Protein AF-A0A2V6P859-F1 (afdb_monomer)

Structure (mmCIF, N/CA/C/O backbone):
data_AF-A0A2V6P859-F1
#
_entry.id   AF-A0A2V6P859-F1
#
loop_
_atom_site.group_PDB
_atom_site.id
_atom_site.type_symbol
_atom_site.label_atom_id
_atom_site.label_alt_id
_atom_site.label_comp_id
_atom_site.label_asym_id
_atom_site.label_entity_id
_atom_site.label_seq_id
_atom_site.pdbx_PDB_ins_code
_atom_site.Cartn_x
_atom_site.Cartn_y
_atom_site.Cartn_z
_atom_site.occupancy
_atom_site.B_iso_or_equiv
_atom_site.auth_seq_id
_atom_site.auth_comp_id
_atom_site.auth_asym_id
_atom_site.auth_atom_id
_atom_site.pdbx_PDB_model_num
ATOM 1 N N . MET A 1 1 ? 65.627 8.904 -17.912 1.00 44.41 1 MET A N 1
ATOM 2 C CA . MET A 1 1 ? 64.715 9.989 -17.494 1.00 44.41 1 MET A CA 1
ATOM 3 C C . MET A 1 1 ? 63.383 9.772 -18.186 1.00 44.41 1 MET A C 1
ATOM 5 O O . MET A 1 1 ? 63.357 10.011 -19.381 1.00 44.41 1 MET A O 1
ATOM 9 N N . THR A 1 2 ? 62.370 9.268 -17.470 1.00 41.12 2 THR A N 1
ATOM 10 C CA . THR A 1 2 ? 60.972 9.769 -17.412 1.00 41.12 2 THR A CA 1
ATOM 11 C C . THR A 1 2 ? 60.103 8.776 -16.624 1.00 41.12 2 THR A C 1
ATOM 13 O O . THR A 1 2 ? 60.140 7.572 -16.858 1.00 41.12 2 THR A O 1
ATOM 16 N N . SER A 1 3 ? 59.410 9.305 -15.615 1.00 39.12 3 SER A N 1
ATOM 17 C CA . SER A 1 3 ? 58.606 8.622 -14.590 1.00 39.12 3 SER A CA 1
ATOM 18 C C . SER A 1 3 ? 57.316 7.981 -15.125 1.00 39.12 3 SER A C 1
ATOM 20 O O . SER A 1 3 ? 56.798 8.453 -16.137 1.00 39.12 3 SER A O 1
ATOM 22 N N . PRO A 1 4 ? 56.720 6.998 -14.420 1.00 46.09 4 PRO A N 1
ATOM 23 C CA . PRO A 1 4 ? 55.325 6.642 -14.633 1.00 46.09 4 PRO A CA 1
ATOM 24 C C . PRO A 1 4 ? 54.414 7.663 -13.933 1.00 46.09 4 PRO A C 1
ATOM 26 O O . PRO A 1 4 ? 54.614 8.017 -12.770 1.00 46.09 4 PRO A O 1
ATOM 29 N N . ASP A 1 5 ? 53.428 8.145 -14.679 1.00 47.97 5 ASP A N 1
ATOM 30 C CA . ASP A 1 5 ? 52.397 9.090 -14.260 1.00 47.97 5 ASP A CA 1
ATOM 31 C C . ASP A 1 5 ? 51.408 8.392 -13.305 1.00 47.97 5 ASP A C 1
ATOM 33 O O . ASP A 1 5 ? 50.639 7.511 -13.702 1.00 47.97 5 ASP A O 1
ATOM 37 N N . VAL A 1 6 ? 51.479 8.724 -12.013 1.00 47.16 6 VAL A N 1
ATOM 38 C CA . VAL A 1 6 ? 50.576 8.194 -10.984 1.00 47.16 6 VAL A CA 1
ATOM 39 C C . VAL A 1 6 ? 49.271 8.980 -11.059 1.00 47.16 6 VAL A C 1
ATOM 41 O O . VAL A 1 6 ? 49.195 10.122 -10.614 1.00 47.16 6 VAL A O 1
ATOM 44 N N . ARG A 1 7 ? 48.218 8.363 -11.603 1.00 51.09 7 ARG A N 1
ATOM 45 C CA . ARG A 1 7 ? 46.862 8.925 -11.555 1.00 51.09 7 ARG A CA 1
ATOM 46 C C . ARG A 1 7 ? 46.374 8.956 -10.106 1.00 51.09 7 ARG A C 1
ATOM 48 O O . ARG A 1 7 ? 45.980 7.931 -9.555 1.00 51.09 7 ARG A O 1
ATOM 55 N N . THR A 1 8 ? 46.390 10.136 -9.498 1.00 44.00 8 THR A N 1
ATOM 56 C CA . THR A 1 8 ? 45.749 10.407 -8.208 1.00 44.00 8 THR A CA 1
ATOM 57 C C . THR A 1 8 ? 44.245 10.161 -8.327 1.00 44.00 8 THR A C 1
ATOM 59 O O . THR A 1 8 ? 43.550 10.855 -9.068 1.00 44.00 8 THR A O 1
ATOM 62 N N . VAL A 1 9 ? 43.731 9.169 -7.600 1.00 49.50 9 VAL A N 1
ATOM 63 C CA . VAL A 1 9 ? 42.290 8.941 -7.452 1.00 49.50 9 VAL A CA 1
ATOM 64 C C . VAL A 1 9 ? 41.769 10.013 -6.495 1.00 49.50 9 VAL A C 1
ATOM 66 O O . VAL A 1 9 ? 42.146 10.025 -5.324 1.00 49.50 9 VAL A O 1
ATOM 69 N N . ALA A 1 10 ? 40.965 10.957 -6.987 1.00 51.12 10 ALA A N 1
ATOM 70 C CA . ALA A 1 10 ? 40.338 11.957 -6.129 1.00 51.12 10 ALA A CA 1
ATOM 71 C C . ALA A 1 10 ? 39.416 11.254 -5.120 1.00 51.12 10 ALA A C 1
ATOM 73 O O . ALA A 1 10 ? 38.583 10.430 -5.504 1.00 51.12 10 ALA A O 1
ATOM 74 N N . ALA A 1 11 ? 39.589 11.558 -3.833 1.00 50.59 11 ALA A N 1
ATOM 75 C CA . ALA A 1 11 ? 38.720 11.060 -2.777 1.00 50.59 11 ALA A CA 1
ATOM 76 C C . ALA A 1 11 ? 37.286 11.548 -3.037 1.00 50.59 11 ALA A C 1
ATOM 78 O O . ALA A 1 11 ? 37.050 12.751 -3.134 1.00 50.59 11 ALA A O 1
ATOM 79 N N . GLN A 1 12 ? 36.344 10.615 -3.183 1.00 58.66 12 GLN A N 1
ATOM 80 C CA . GLN A 1 12 ? 34.921 10.941 -3.232 1.00 58.66 12 GLN A CA 1
ATOM 81 C C . GLN A 1 12 ? 34.531 11.552 -1.884 1.00 58.66 12 GLN A C 1
ATOM 83 O O . GLN A 1 12 ? 34.793 10.956 -0.836 1.00 58.66 12 GLN A O 1
ATOM 88 N N . GLU A 1 13 ? 33.952 12.754 -1.904 1.00 60.09 13 GLU A N 1
ATOM 89 C CA . GLU A 1 13 ? 33.395 13.363 -0.698 1.00 60.09 13 GLU A CA 1
ATOM 90 C C . GLU A 1 13 ? 32.353 12.410 -0.090 1.00 60.09 13 GLU A C 1
ATOM 92 O O . GLU A 1 13 ? 31.560 11.822 -0.833 1.00 60.09 13 GLU A O 1
ATOM 97 N N . PRO A 1 14 ? 32.351 12.216 1.240 1.00 65.44 14 PRO A N 1
ATOM 98 C CA . PRO A 1 14 ? 31.401 11.323 1.883 1.00 65.44 14 PRO A CA 1
ATOM 99 C C . PRO A 1 14 ? 29.977 11.793 1.583 1.00 65.44 14 PRO A C 1
ATOM 101 O O . PRO A 1 14 ? 29.628 12.949 1.833 1.00 65.44 14 PRO A O 1
ATOM 104 N N . GLU A 1 15 ? 29.159 10.889 1.043 1.00 71.06 15 GLU A N 1
ATOM 105 C CA . GLU A 1 15 ? 27.759 11.151 0.728 1.00 71.06 15 GLU A CA 1
ATOM 106 C C . GLU A 1 15 ? 27.040 11.680 1.978 1.00 71.06 15 GLU A C 1
ATOM 108 O O . GLU A 1 15 ? 26.952 11.013 3.013 1.00 71.06 15 GLU A O 1
ATOM 113 N N . ARG A 1 16 ? 26.568 12.930 1.912 1.00 74.62 16 ARG A N 1
ATOM 114 C CA . ARG A 1 16 ? 25.894 13.577 3.038 1.00 74.62 16 ARG A CA 1
ATOM 115 C C . ARG A 1 16 ? 24.500 12.968 3.195 1.00 74.62 16 ARG A C 1
ATOM 117 O O . ARG A 1 16 ? 23.559 13.370 2.516 1.00 74.62 16 ARG A O 1
ATOM 124 N N . VAL A 1 17 ? 24.363 12.035 4.133 1.00 79.19 17 VAL A N 1
ATOM 125 C CA . VAL A 1 17 ? 23.074 11.441 4.507 1.00 79.19 17 VAL A CA 1
ATOM 126 C C . VAL A 1 17 ? 22.177 12.511 5.137 1.00 79.19 17 VAL A C 1
ATOM 128 O O . VAL A 1 17 ? 22.516 13.090 6.170 1.00 79.19 17 VAL A O 1
ATOM 131 N N . SER A 1 18 ? 21.021 12.768 4.523 1.00 83.62 18 SER A N 1
ATOM 132 C CA . SER A 1 18 ? 19.956 13.589 5.107 1.00 83.62 18 SER A CA 1
ATOM 133 C C . SER A 1 18 ? 18.845 12.700 5.647 1.00 83.62 18 SER A C 1
ATOM 135 O O . SER A 1 18 ? 18.468 11.711 5.020 1.00 83.62 18 SER A O 1
ATOM 137 N N . ALA A 1 19 ? 18.273 13.089 6.785 1.00 85.50 19 ALA A N 1
ATOM 138 C CA . ALA A 1 19 ? 17.048 12.475 7.272 1.00 85.50 19 ALA A CA 1
ATOM 139 C C . ALA A 1 19 ? 15.901 12.694 6.271 1.00 85.50 19 ALA A C 1
ATOM 141 O O . ALA A 1 19 ? 15.789 13.754 5.648 1.00 85.50 19 ALA A O 1
ATOM 142 N N . ILE A 1 20 ? 15.049 11.681 6.137 1.00 81.62 20 ILE A N 1
ATOM 143 C CA . ILE A 1 20 ? 13.815 11.748 5.352 1.00 81.62 20 ILE A CA 1
ATOM 144 C C . ILE A 1 20 ? 12.741 12.418 6.216 1.00 81.62 20 ILE A C 1
ATOM 146 O O . ILE A 1 20 ? 12.669 12.180 7.423 1.00 81.62 20 ILE A O 1
ATOM 150 N N . ALA A 1 21 ? 11.909 13.264 5.604 1.00 86.38 21 ALA A N 1
ATOM 151 C CA . ALA A 1 21 ? 10.791 13.897 6.294 1.00 86.38 21 ALA A CA 1
ATOM 152 C C . ALA A 1 21 ? 9.822 12.850 6.866 1.00 86.38 21 ALA A C 1
ATOM 154 O O . ALA A 1 21 ? 9.591 11.795 6.271 1.00 86.38 21 ALA A O 1
ATOM 155 N N . ALA A 1 22 ? 9.230 13.164 8.018 1.00 82.44 22 ALA A N 1
ATOM 156 C CA . ALA A 1 22 ? 8.209 12.312 8.606 1.00 82.44 22 ALA A CA 1
ATOM 157 C C . ALA A 1 22 ? 6.997 12.172 7.657 1.00 82.44 22 ALA A C 1
ATOM 159 O O . ALA A 1 22 ? 6.646 13.134 6.965 1.00 82.44 22 ALA A O 1
ATOM 160 N N . PRO A 1 23 ? 6.326 11.006 7.632 1.00 81.06 23 PRO A N 1
ATOM 161 C CA . PRO A 1 23 ? 5.106 10.827 6.858 1.00 81.06 23 PRO A CA 1
ATOM 162 C C . PRO A 1 23 ? 4.013 11.816 7.282 1.00 81.06 23 PRO A C 1
ATOM 164 O O . PRO A 1 23 ? 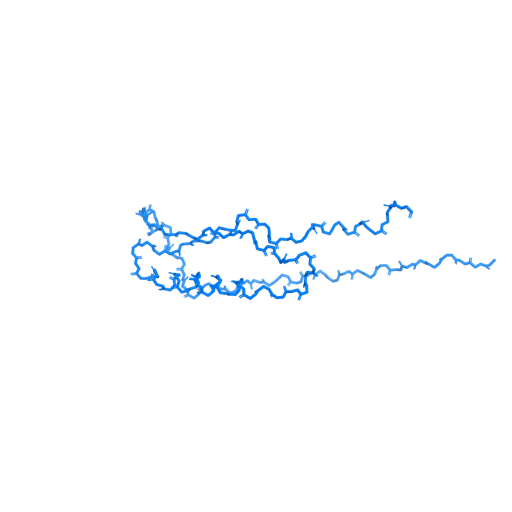3.799 12.036 8.472 1.00 81.06 23 PRO A O 1
ATOM 167 N N . ILE A 1 24 ? 3.272 12.352 6.305 1.00 84.88 24 ILE A N 1
ATOM 168 C CA . ILE A 1 24 ? 2.120 13.247 6.542 1.00 84.88 24 ILE A CA 1
ATOM 169 C C . ILE A 1 24 ? 1.034 12.528 7.360 1.00 84.88 24 ILE A C 1
ATOM 171 O O . ILE A 1 24 ? 0.362 13.135 8.190 1.00 84.88 24 ILE A O 1
ATOM 175 N N . THR A 1 25 ? 0.884 11.220 7.146 1.00 81.69 25 THR A N 1
ATOM 176 C CA . THR A 1 25 ? 0.030 10.354 7.959 1.00 81.69 25 THR A CA 1
ATOM 177 C C . THR A 1 25 ? 0.917 9.536 8.895 1.00 81.69 25 THR A C 1
ATOM 179 O O . THR A 1 25 ? 1.613 8.634 8.419 1.00 81.69 25 THR A O 1
ATOM 182 N N . PRO A 1 26 ? 0.930 9.831 10.205 1.00 82.56 26 PRO A N 1
ATOM 183 C CA . PRO A 1 26 ? 1.734 9.075 11.149 1.00 82.56 26 PRO A CA 1
ATOM 184 C C . PRO A 1 26 ? 1.223 7.638 11.261 1.00 82.56 26 PRO A C 1
ATOM 186 O O . PRO A 1 26 ? 0.035 7.354 11.092 1.00 82.56 26 PRO A O 1
ATOM 189 N N . TRP A 1 27 ? 2.131 6.722 11.581 1.00 78.19 27 TRP A N 1
ATOM 190 C CA . TRP A 1 27 ? 1.751 5.355 11.913 1.00 78.19 27 TRP A CA 1
ATOM 191 C C . TRP A 1 27 ? 0.914 5.335 13.196 1.00 78.19 27 TRP A C 1
ATOM 193 O O . TRP A 1 27 ? 1.184 6.120 14.110 1.00 78.19 27 TRP A O 1
ATOM 203 N N . PRO A 1 28 ? -0.084 4.440 13.299 1.00 82.31 28 PRO A N 1
ATOM 204 C CA . PRO A 1 28 ? -0.779 4.253 14.559 1.00 82.31 28 PRO A CA 1
ATOM 205 C C . PRO A 1 28 ? 0.223 3.797 15.634 1.00 82.31 28 PRO A C 1
ATOM 207 O O . PRO A 1 28 ? 1.102 2.983 15.333 1.00 82.31 28 PRO A O 1
ATOM 210 N N . PRO A 1 29 ? 0.092 4.281 16.881 1.00 87.38 29 PRO A N 1
ATOM 211 C CA . PRO A 1 29 ? 0.841 3.760 18.018 1.00 87.38 29 PRO A CA 1
ATOM 212 C C . PRO A 1 29 ? 0.731 2.237 18.119 1.00 87.38 29 PRO A C 1
ATOM 214 O O . PRO A 1 29 ? -0.306 1.664 17.786 1.00 87.38 29 PRO A O 1
ATOM 217 N N . GLU A 1 30 ? 1.762 1.584 18.652 1.00 85.00 30 GLU A N 1
ATOM 218 C CA . GLU A 1 30 ? 1.828 0.119 18.762 1.00 85.00 30 GLU A CA 1
ATOM 219 C C . GLU A 1 30 ? 0.597 -0.492 19.457 1.00 85.00 30 GLU A C 1
ATOM 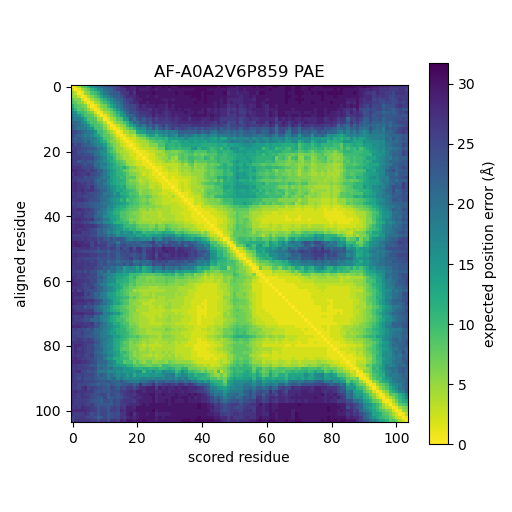221 O O . GLU A 1 30 ? 0.027 -1.481 18.997 1.00 85.00 30 GLU A O 1
ATOM 226 N N . ALA A 1 31 ? 0.102 0.153 20.518 1.00 88.94 31 ALA A N 1
ATOM 227 C CA . ALA A 1 31 ? -1.105 -0.284 21.220 1.00 88.94 31 ALA A CA 1
ATOM 228 C C . ALA A 1 31 ? -2.358 -0.303 20.321 1.00 88.94 31 ALA A C 1
ATOM 230 O O . ALA A 1 31 ? -3.235 -1.138 20.514 1.00 88.94 31 ALA A O 1
ATOM 231 N N . GLN A 1 32 ? -2.436 0.594 19.333 1.00 83.25 32 GLN A N 1
ATOM 232 C CA . GLN A 1 32 ? -3.554 0.685 18.389 1.00 83.25 32 GLN A CA 1
ATOM 233 C C . GLN A 1 32 ? -3.388 -0.256 17.186 1.00 83.25 32 GLN A C 1
ATOM 235 O O . GLN A 1 32 ? -4.374 -0.576 16.525 1.00 83.25 32 GLN A O 1
ATOM 240 N N . SER A 1 33 ? -2.167 -0.713 16.881 1.00 82.88 33 SER A N 1
ATOM 241 C CA . SER A 1 33 ? -1.916 -1.666 15.791 1.00 82.88 33 SER A CA 1
ATOM 242 C C . SER A 1 33 ? -2.008 -3.134 16.224 1.00 82.88 33 SER A C 1
ATOM 244 O O . SER A 1 33 ? -2.218 -3.995 15.370 1.00 82.88 33 SER A O 1
ATOM 246 N N . ARG A 1 34 ? -1.924 -3.425 17.531 1.00 85.94 34 ARG A N 1
ATOM 247 C CA . ARG A 1 34 ? -1.937 -4.785 18.111 1.00 85.94 34 ARG A CA 1
ATOM 248 C C . ARG A 1 34 ? -3.066 -5.688 17.594 1.00 85.94 34 ARG A C 1
ATOM 250 O O . ARG A 1 34 ? -2.844 -6.869 17.305 1.00 85.94 34 ARG A O 1
ATOM 257 N N . ASP A 1 35 ? -4.266 -5.132 17.461 1.00 86.25 35 ASP A N 1
ATOM 258 C CA . ASP A 1 35 ? -5.474 -5.885 17.107 1.00 86.25 35 ASP A CA 1
ATOM 259 C C . ASP A 1 35 ? -5.894 -5.717 15.640 1.00 86.25 35 ASP A C 1
ATOM 261 O O . ASP A 1 35 ? -6.934 -6.228 15.222 1.00 86.25 35 ASP A O 1
ATOM 265 N N . VAL A 1 36 ? -5.063 -5.076 14.810 1.00 84.88 36 VAL A N 1
ATOM 266 C CA . VAL A 1 36 ? -5.300 -4.993 13.364 1.00 84.88 36 VAL A CA 1
ATOM 267 C C . VAL A 1 36 ? -5.087 -6.375 12.745 1.00 84.88 36 VAL A C 1
ATOM 269 O O . VAL A 1 36 ? -3.964 -6.851 12.603 1.00 84.88 36 VAL A O 1
ATOM 272 N N . LYS A 1 37 ? -6.185 -7.042 12.374 1.00 87.62 37 LYS A N 1
ATOM 273 C CA . LYS A 1 37 ? -6.164 -8.372 11.728 1.00 87.62 37 LYS A CA 1
ATOM 274 C C . LYS A 1 37 ? -6.418 -8.337 10.223 1.00 87.62 37 LYS A C 1
ATOM 276 O O . LYS A 1 37 ? -6.326 -9.368 9.566 1.00 87.62 37 LYS A O 1
ATOM 281 N N . LYS A 1 38 ? -6.764 -7.172 9.679 1.00 89.75 38 LYS A N 1
ATOM 282 C CA . LYS A 1 38 ? -7.064 -6.979 8.260 1.00 89.75 38 LYS A CA 1
ATOM 283 C C . LYS A 1 38 ? -6.191 -5.855 7.729 1.00 89.75 38 LYS A C 1
ATOM 285 O O . LYS A 1 38 ? -6.178 -4.760 8.278 1.00 89.75 38 LYS A O 1
ATOM 290 N N . PHE A 1 39 ? -5.441 -6.142 6.678 1.00 90.94 39 PHE A N 1
ATOM 291 C CA . PHE A 1 39 ? -4.658 -5.152 5.957 1.00 90.94 39 PHE A CA 1
ATOM 292 C C . PHE A 1 39 ? -4.479 -5.609 4.516 1.00 90.94 39 PHE A C 1
ATOM 294 O O . PHE A 1 39 ? -4.565 -6.799 4.215 1.00 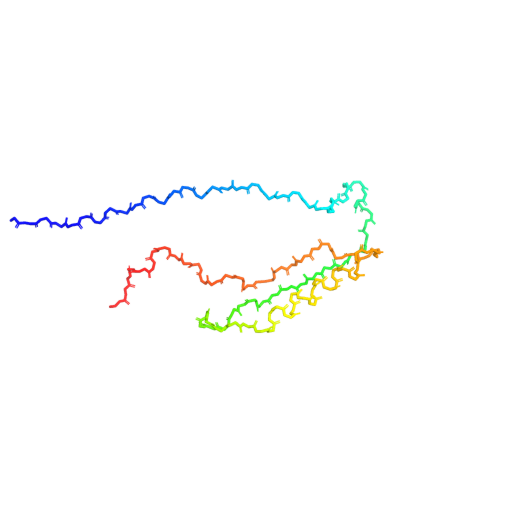90.94 39 PHE A O 1
ATOM 301 N N . SER A 1 40 ? -4.207 -4.650 3.643 1.00 94.81 40 SER A N 1
ATOM 302 C CA . SER A 1 40 ? -3.752 -4.931 2.288 1.00 94.81 40 SER A CA 1
ATOM 303 C C . SER A 1 40 ? -2.255 -4.671 2.182 1.00 94.81 40 SER A C 1
ATOM 305 O O . SER A 1 40 ? -1.684 -3.865 2.922 1.00 94.81 40 SER A O 1
ATOM 307 N N . PHE A 1 41 ? -1.616 -5.317 1.221 1.00 94.62 41 PHE A N 1
ATOM 308 C CA . PHE A 1 41 ? -0.259 -5.003 0.798 1.00 94.62 41 PHE A CA 1
ATOM 309 C C . PHE A 1 41 ? -0.184 -5.114 -0.721 1.00 94.62 41 PHE A C 1
ATOM 311 O O . PHE A 1 41 ? -1.024 -5.766 -1.343 1.00 94.62 41 PHE A O 1
ATOM 318 N N . ILE A 1 42 ? 0.806 -4.460 -1.319 1.00 95.12 42 ILE A N 1
ATOM 319 C CA . ILE A 1 42 ? 1.083 -4.594 -2.749 1.00 95.12 42 ILE A CA 1
ATOM 320 C C . ILE A 1 42 ? 2.401 -5.340 -2.893 1.00 95.12 42 ILE A C 1
ATOM 322 O O . ILE A 1 42 ? 3.418 -4.888 -2.377 1.00 95.12 42 ILE A O 1
ATOM 326 N N . ALA A 1 43 ? 2.387 -6.475 -3.583 1.00 92.69 43 ALA A N 1
ATOM 327 C CA . ALA A 1 43 ? 3.605 -7.116 -4.053 1.00 92.69 43 ALA A CA 1
ATOM 328 C C . ALA A 1 43 ? 3.953 -6.543 -5.429 1.00 92.69 43 ALA A C 1
ATOM 330 O O . ALA A 1 43 ? 3.118 -6.533 -6.331 1.00 92.69 43 ALA A O 1
ATOM 331 N N . TYR A 1 44 ? 5.171 -6.040 -5.566 1.00 88.25 44 TYR A N 1
ATOM 332 C CA . TYR A 1 44 ? 5.679 -5.383 -6.760 1.00 88.25 44 TYR A CA 1
ATOM 333 C C . TYR A 1 44 ? 7.042 -5.985 -7.100 1.00 88.25 44 TYR A C 1
ATOM 335 O O . TYR A 1 44 ? 7.793 -6.311 -6.190 1.00 88.25 44 TYR A O 1
ATOM 343 N N . GLY A 1 45 ? 7.357 -6.201 -8.372 1.00 83.75 45 GLY A N 1
ATOM 344 C CA . GLY A 1 45 ? 8.563 -6.924 -8.779 1.00 83.75 45 GLY A CA 1
ATOM 345 C C . GLY A 1 45 ? 8.827 -6.800 -10.269 1.00 83.75 45 GLY A C 1
ATOM 346 O O . GLY A 1 45 ? 8.027 -6.192 -10.976 1.00 83.75 45 GLY A O 1
ATOM 347 N N . ASP A 1 46 ? 9.949 -7.366 -10.720 1.00 75.12 46 ASP A N 1
ATOM 348 C CA . ASP A 1 46 ? 10.380 -7.342 -12.128 1.00 75.12 46 ASP A CA 1
ATOM 349 C C . ASP A 1 46 ? 10.446 -5.913 -12.696 1.00 75.12 46 ASP A C 1
ATOM 351 O O . ASP A 1 46 ? 9.945 -5.583 -13.767 1.00 75.12 46 ASP A O 1
ATOM 355 N N . THR A 1 47 ? 11.052 -5.011 -11.923 1.00 70.62 47 THR A N 1
ATOM 356 C CA . THR A 1 47 ? 11.144 -3.584 -12.264 1.00 70.62 47 THR A CA 1
ATOM 357 C C . THR A 1 47 ? 12.297 -3.257 -13.212 1.00 70.62 47 THR A C 1
ATOM 359 O O . THR A 1 47 ? 12.622 -2.081 -13.399 1.00 70.62 47 THR A O 1
ATOM 362 N N . ARG A 1 48 ? 12.952 -4.273 -13.792 1.00 64.69 48 ARG A N 1
ATOM 363 C CA . ARG A 1 48 ? 14.051 -4.071 -14.737 1.00 64.69 48 ARG A CA 1
ATOM 364 C C . ARG A 1 48 ? 13.541 -3.312 -15.957 1.00 64.69 48 ARG A C 1
ATOM 366 O O . ARG A 1 48 ? 12.572 -3.706 -16.607 1.00 64.69 48 ARG A O 1
ATOM 373 N N . ARG A 1 49 ? 14.269 -2.257 -16.331 1.00 58.69 49 ARG A N 1
ATOM 374 C CA . ARG A 1 49 ? 14.167 -1.675 -17.676 1.00 58.69 49 ARG A CA 1
ATOM 375 C C . ARG A 1 49 ? 14.541 -2.738 -18.715 1.00 58.69 49 ARG A C 1
ATOM 377 O O . ARG A 1 49 ? 15.273 -3.684 -18.413 1.00 58.69 49 ARG A O 1
ATOM 384 N N . ARG A 1 50 ? 14.103 -2.567 -19.968 1.00 55.97 50 ARG A N 1
ATOM 385 C CA . ARG A 1 50 ? 14.695 -3.327 -21.082 1.00 55.97 50 ARG A CA 1
ATOM 386 C C . ARG A 1 50 ? 16.220 -3.120 -21.067 1.00 55.97 50 ARG A C 1
ATOM 388 O O . ARG A 1 50 ? 16.705 -2.084 -20.618 1.00 55.97 50 ARG A O 1
ATOM 395 N N . ARG A 1 51 ? 16.956 -4.144 -21.514 1.00 52.09 51 ARG A N 1
ATOM 396 C CA . ARG A 1 51 ? 18.421 -4.345 -21.403 1.00 52.09 51 ARG A CA 1
ATOM 397 C C . ARG A 1 51 ? 19.319 -3.153 -21.776 1.00 52.09 51 ARG A C 1
ATOM 399 O O . ARG A 1 51 ? 20.511 -3.212 -21.506 1.00 52.09 51 ARG A O 1
ATOM 406 N N . ASP A 1 52 ? 18.782 -2.129 -22.424 1.00 56.75 52 ASP A N 1
ATOM 407 C CA . ASP A 1 52 ? 19.511 -0.988 -22.965 1.00 56.75 52 ASP A CA 1
ATOM 408 C C . ASP A 1 52 ? 19.566 0.220 -22.018 1.00 56.75 52 ASP A C 1
ATOM 410 O O . ASP A 1 52 ? 20.406 1.088 -22.216 1.00 56.75 52 ASP A O 1
ATOM 414 N N . GLY A 1 53 ? 18.701 0.316 -20.998 1.00 53.81 53 GLY A N 1
ATOM 415 C CA . GLY A 1 53 ? 18.640 1.486 -20.107 1.00 53.81 53 GLY A CA 1
ATOM 416 C C . GLY A 1 53 ? 18.177 2.787 -20.790 1.00 53.81 53 GLY A C 1
ATOM 417 O O . GLY A 1 53 ? 18.022 3.803 -20.108 1.00 53.81 53 GLY A O 1
ATOM 418 N N . VAL A 1 54 ? 17.908 2.732 -22.100 1.00 55.06 54 VAL A N 1
ATOM 419 C CA . VAL A 1 54 ? 17.541 3.852 -22.981 1.00 55.06 54 VAL A CA 1
ATOM 420 C C . VAL A 1 54 ? 16.030 3.893 -23.217 1.00 55.06 54 VAL A C 1
ATOM 422 O O . VAL A 1 54 ? 15.458 4.977 -23.322 1.00 55.06 54 VAL A O 1
ATOM 425 N N . ALA A 1 55 ? 15.352 2.742 -23.253 1.00 55.00 55 ALA A N 1
ATOM 426 C CA . ALA A 1 55 ? 13.908 2.711 -23.446 1.00 55.00 55 ALA A CA 1
ATOM 427 C C . ALA A 1 55 ? 13.161 3.038 -22.140 1.00 55.00 55 ALA A C 1
ATOM 429 O O . ALA A 1 55 ? 13.199 2.277 -21.167 1.00 55.00 55 ALA A O 1
ATOM 430 N N . ILE A 1 56 ? 12.439 4.163 -22.130 1.00 56.50 56 ILE A N 1
ATOM 431 C CA . ILE A 1 56 ? 11.414 4.448 -21.120 1.00 56.50 56 ILE A CA 1
ATOM 432 C C . ILE A 1 56 ? 10.326 3.378 -21.270 1.00 56.50 56 ILE A C 1
ATOM 434 O O . ILE A 1 56 ? 9.686 3.285 -22.315 1.00 56.50 56 ILE A O 1
ATOM 438 N N . GLN A 1 57 ? 10.122 2.561 -20.238 1.00 63.25 57 GLN A N 1
ATOM 439 C CA . GLN A 1 57 ? 8.963 1.672 -20.170 1.00 63.25 57 GLN A CA 1
ATOM 440 C C . GLN A 1 57 ? 7.737 2.526 -19.870 1.00 63.25 57 GLN A C 1
ATOM 442 O O . GLN A 1 57 ? 7.607 3.038 -18.761 1.00 63.25 57 GLN A O 1
ATOM 447 N N . TYR A 1 58 ? 6.860 2.699 -20.854 1.00 69.25 58 TYR A N 1
ATOM 448 C CA . TYR A 1 58 ? 5.617 3.455 -20.699 1.00 69.25 58 TYR A CA 1
ATOM 449 C C . TYR A 1 58 ? 4.671 2.798 -19.682 1.00 69.25 58 TYR A C 1
ATOM 451 O O . TYR A 1 58 ? 3.946 3.469 -18.955 1.00 69.25 58 TYR A O 1
ATOM 459 N N . GLU A 1 59 ? 4.726 1.475 -19.585 1.00 75.12 59 GLU A N 1
ATOM 460 C CA . GLU A 1 59 ? 3.870 0.662 -18.733 1.00 75.12 59 GLU A CA 1
ATOM 461 C C . GLU A 1 59 ? 4.238 0.782 -17.250 1.00 75.12 59 GLU A C 1
ATOM 463 O O . GLU A 1 59 ? 3.373 0.657 -16.387 1.00 75.12 59 GLU A O 1
ATOM 468 N N . HIS A 1 60 ? 5.504 1.060 -16.934 1.00 79.19 60 HIS A N 1
ATOM 469 C CA . HIS A 1 60 ? 5.967 1.138 -15.549 1.00 79.19 60 HIS A CA 1
ATOM 470 C C . HIS A 1 60 ? 5.325 2.310 -14.776 1.00 79.19 60 HIS A C 1
ATOM 472 O O . HIS A 1 60 ? 4.777 2.068 -13.699 1.00 79.19 60 HIS A O 1
ATOM 478 N N . PRO A 1 61 ? 5.278 3.549 -15.311 1.00 82.06 61 PRO A N 1
ATOM 479 C CA . PRO A 1 61 ? 4.462 4.624 -14.752 1.00 82.06 61 PRO A CA 1
ATOM 480 C C . PRO A 1 61 ? 2.985 4.254 -14.583 1.00 82.06 61 PRO A C 1
ATOM 482 O O . PRO A 1 61 ? 2.418 4.549 -13.539 1.00 82.06 61 PRO A O 1
ATOM 485 N N . LEU A 1 62 ? 2.376 3.549 -15.545 1.00 87.19 62 LEU A N 1
ATOM 486 C CA . LEU A 1 62 ? 0.966 3.144 -15.442 1.00 87.19 62 LEU A CA 1
ATOM 487 C C . LEU A 1 62 ? 0.722 2.176 -14.277 1.00 87.19 62 LEU A C 1
ATOM 489 O O . LEU A 1 62 ? -0.297 2.272 -13.590 1.00 87.19 62 LEU A O 1
ATOM 493 N N . ILE A 1 63 ? 1.658 1.256 -14.029 1.00 87.94 63 ILE A N 1
ATOM 494 C CA . ILE A 1 63 ? 1.588 0.364 -12.868 1.00 87.94 63 ILE A CA 1
ATOM 495 C C . ILE A 1 63 ? 1.698 1.175 -11.574 1.00 87.94 63 ILE A C 1
ATOM 497 O O . ILE A 1 63 ? 0.890 0.972 -10.666 1.00 87.94 63 ILE A O 1
ATOM 501 N N . LEU A 1 64 ? 2.633 2.127 -11.496 1.00 89.44 64 LEU A N 1
ATOM 502 C CA . LEU A 1 64 ? 2.771 3.002 -10.327 1.00 89.44 64 LEU A CA 1
ATOM 503 C C . LEU A 1 64 ? 1.511 3.842 -10.087 1.00 89.44 64 LEU A C 1
ATOM 505 O O . LEU A 1 64 ? 1.032 3.912 -8.955 1.00 89.44 64 LEU A O 1
ATOM 509 N N . ASP A 1 65 ? 0.928 4.414 -11.138 1.00 93.38 65 ASP A N 1
ATOM 510 C CA . ASP A 1 65 ? -0.313 5.184 -11.052 1.00 93.38 65 ASP A CA 1
ATOM 511 C C . ASP A 1 65 ? -1.471 4.317 -10.547 1.00 93.38 65 ASP A C 1
ATOM 513 O O . ASP A 1 65 ? -2.216 4.723 -9.650 1.00 93.38 65 ASP A O 1
ATOM 517 N N . SER A 1 66 ? -1.584 3.083 -11.046 1.00 93.50 66 SER A N 1
ATOM 518 C CA . SER A 1 66 ? -2.571 2.111 -10.569 1.00 93.50 66 SER A CA 1
ATOM 519 C C . SER A 1 66 ? -2.349 1.741 -9.097 1.00 93.50 66 SER A C 1
ATOM 521 O O . SER A 1 66 ? -3.308 1.662 -8.325 1.00 93.50 66 SER A O 1
ATOM 523 N N . MET A 1 67 ? -1.098 1.546 -8.668 1.00 94.56 67 MET A N 1
ATOM 524 C CA . MET A 1 67 ? -0.761 1.281 -7.264 1.00 94.56 67 MET A CA 1
ATOM 525 C C . MET A 1 67 ? -1.159 2.458 -6.367 1.00 94.56 67 MET A C 1
ATOM 527 O O . MET A 1 67 ? -1.803 2.258 -5.337 1.00 94.56 67 MET A O 1
ATOM 531 N N . LEU A 1 68 ? -0.838 3.689 -6.771 1.00 95.19 68 LEU A N 1
ATOM 532 C CA . LEU A 1 68 ? -1.198 4.902 -6.035 1.00 95.19 68 LEU A CA 1
ATOM 533 C C . LEU A 1 68 ? -2.716 5.101 -5.964 1.00 95.19 68 LEU A C 1
ATOM 535 O O . LEU A 1 68 ? -3.242 5.445 -4.902 1.00 95.19 68 LEU A O 1
ATOM 539 N N . ALA A 1 69 ? -3.433 4.852 -7.060 1.00 96.50 69 ALA A N 1
ATOM 540 C CA . ALA A 1 69 ? -4.892 4.888 -7.083 1.00 96.50 69 ALA A CA 1
ATOM 541 C C . ALA A 1 69 ? -5.489 3.859 -6.112 1.00 96.50 69 ALA A C 1
ATOM 543 O O . ALA A 1 69 ? -6.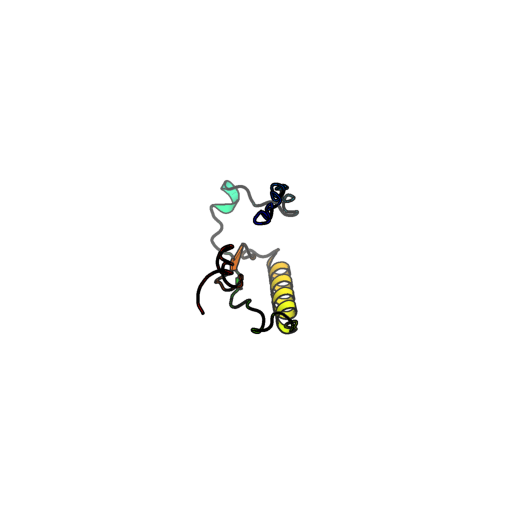402 4.174 -5.345 1.00 96.50 69 ALA A O 1
ATOM 544 N N . GLN A 1 70 ? -4.930 2.649 -6.081 1.00 96.50 70 GLN A N 1
ATOM 545 C CA . GLN A 1 70 ? -5.368 1.580 -5.193 1.00 96.50 70 GLN A CA 1
ATOM 546 C C . GLN A 1 70 ? -5.104 1.900 -3.712 1.00 96.50 70 GLN A C 1
ATOM 548 O O . GLN A 1 70 ? -5.975 1.662 -2.874 1.00 96.50 70 GLN A O 1
ATOM 553 N N . ILE A 1 71 ? -3.950 2.489 -3.384 1.00 95.12 71 ILE A N 1
ATOM 554 C CA . ILE A 1 71 ? -3.631 2.959 -2.026 1.00 95.12 71 ILE A CA 1
ATOM 555 C C . ILE A 1 71 ? -4.653 4.007 -1.575 1.00 95.12 71 ILE A C 1
ATOM 557 O O . ILE A 1 71 ? -5.260 3.857 -0.514 1.00 95.12 71 ILE A O 1
ATOM 561 N N . LYS A 1 72 ? -4.911 5.024 -2.409 1.00 94.75 72 LYS A N 1
ATOM 562 C CA . LYS A 1 72 ? -5.897 6.080 -2.119 1.00 94.75 72 LYS A CA 1
ATOM 563 C C . LYS A 1 72 ? -7.307 5.518 -1.944 1.00 94.75 72 LYS A C 1
ATOM 565 O O . LYS A 1 72 ? -8.034 5.958 -1.059 1.00 94.75 72 LYS A O 1
ATOM 570 N N . ARG A 1 73 ? -7.692 4.522 -2.746 1.00 95.94 73 ARG A N 1
ATOM 571 C CA . ARG A 1 73 ? -9.005 3.868 -2.653 1.00 95.94 73 ARG A CA 1
ATOM 572 C C . ARG A 1 73 ? -9.212 3.152 -1.320 1.00 95.94 73 ARG A C 1
ATOM 574 O O . ARG A 1 73 ? -10.318 3.168 -0.791 1.00 95.94 73 ARG A O 1
ATOM 581 N N . LEU A 1 74 ? -8.169 2.519 -0.784 1.00 94.88 74 LEU A N 1
ATOM 582 C CA . LEU A 1 74 ? -8.260 1.715 0.438 1.00 94.88 74 LEU A CA 1
ATOM 583 C C . LEU A 1 74 ? -7.944 2.494 1.724 1.00 94.88 74 LEU A C 1
ATOM 585 O O . LEU A 1 74 ? -8.110 1.941 2.811 1.00 94.88 74 LEU A O 1
ATOM 589 N N . GLN A 1 75 ? -7.516 3.757 1.627 1.00 91.12 75 GLN A N 1
ATOM 590 C CA . GLN A 1 75 ? -6.983 4.526 2.760 1.00 91.12 75 GLN A CA 1
ATOM 591 C C . GLN A 1 75 ? -7.951 4.652 3.951 1.00 91.12 75 GLN A C 1
ATOM 593 O O . GLN A 1 75 ? -7.511 4.590 5.093 1.00 91.12 75 GLN A O 1
ATOM 598 N N . ASN A 1 76 ? -9.260 4.757 3.687 1.00 90.12 76 ASN A N 1
ATOM 599 C CA . ASN A 1 76 ? -10.307 4.940 4.703 1.00 90.12 76 ASN A CA 1
ATOM 600 C C . ASN A 1 76 ? -11.101 3.651 4.983 1.00 90.12 76 ASN A C 1
ATOM 602 O O . ASN A 1 76 ? -12.253 3.709 5.403 1.00 90.12 76 ASN A O 1
ATOM 606 N N . THR A 1 77 ? -10.518 2.488 4.687 1.00 90.31 77 THR A N 1
ATOM 607 C CA . THR A 1 77 ? -11.136 1.177 4.931 1.00 90.31 77 THR A CA 1
ATOM 608 C C . THR A 1 77 ? -10.431 0.449 6.072 1.00 90.31 77 THR A C 1
ATOM 610 O O . THR A 1 77 ? -9.264 0.718 6.359 1.00 90.31 77 THR A O 1
ATOM 613 N N . ASP A 1 78 ? -11.093 -0.558 6.645 1.00 88.62 78 ASP A N 1
ATOM 614 C CA . ASP A 1 78 ? -10.514 -1.428 7.682 1.00 88.62 78 ASP A CA 1
ATOM 615 C C . ASP A 1 78 ? -9.307 -2.255 7.201 1.00 88.62 78 ASP A C 1
ATOM 617 O O . ASP A 1 78 ? -8.677 -2.952 7.992 1.00 88.62 78 ASP A O 1
ATOM 621 N N . TYR A 1 79 ? -8.995 -2.227 5.902 1.00 90.19 79 TYR A N 1
ATOM 622 C CA . TYR A 1 79 ? -7.946 -3.023 5.268 1.00 90.19 79 TYR A CA 1
ATOM 623 C C . TYR A 1 79 ? -7.054 -2.173 4.353 1.00 90.19 79 TYR A C 1
ATOM 625 O O . TYR A 1 79 ? -6.683 -2.592 3.253 1.00 90.19 79 TYR A O 1
ATOM 633 N N . SER A 1 80 ? -6.677 -0.980 4.816 1.00 91.56 80 SER A N 1
ATOM 634 C CA . SER A 1 80 ? -5.749 -0.090 4.110 1.00 91.56 80 SER A CA 1
ATOM 635 C C . SER A 1 80 ? -4.435 -0.777 3.706 1.00 91.56 80 SER A C 1
ATOM 637 O O . SER A 1 80 ? -3.982 -1.738 4.340 1.00 91.56 80 SER A O 1
ATOM 639 N N . VAL A 1 81 ? -3.819 -0.290 2.620 1.00 93.25 81 VAL A N 1
ATOM 640 C CA . VAL A 1 81 ? -2.495 -0.761 2.188 1.00 93.25 81 VAL A CA 1
ATOM 641 C C . VAL A 1 81 ? -1.458 -0.315 3.216 1.00 93.25 81 VAL A C 1
ATOM 643 O O . VAL A 1 81 ? -1.287 0.883 3.427 1.00 93.25 81 VAL A O 1
ATOM 646 N N . ARG A 1 82 ? -0.772 -1.267 3.858 1.00 89.50 82 ARG A N 1
ATOM 647 C CA . ARG A 1 82 ? 0.224 -0.975 4.904 1.00 89.50 82 ARG A CA 1
ATOM 648 C C . ARG A 1 82 ? 1.648 -0.957 4.395 1.00 89.50 82 ARG A C 1
ATOM 650 O O . ARG A 1 82 ? 2.445 -0.178 4.888 1.00 89.50 82 ARG A O 1
ATOM 657 N N . PHE A 1 83 ? 1.981 -1.784 3.419 1.00 89.44 83 PHE A N 1
ATOM 658 C CA . PHE A 1 83 ? 3.321 -1.800 2.854 1.00 89.44 83 PHE A CA 1
ATOM 659 C C . PHE A 1 83 ? 3.292 -2.257 1.403 1.00 89.44 83 PHE A C 1
ATOM 661 O O . PHE A 1 83 ? 2.360 -2.929 0.947 1.00 89.44 83 PHE A O 1
ATOM 668 N N . VAL A 1 84 ? 4.339 -1.867 0.687 1.00 92.38 84 VAL A N 1
ATOM 669 C CA . VAL A 1 84 ? 4.658 -2.374 -0.642 1.00 92.38 84 VAL A CA 1
ATOM 670 C C . VAL A 1 84 ? 5.887 -3.258 -0.490 1.00 92.38 84 VAL A C 1
ATOM 672 O O . VAL A 1 84 ? 6.902 -2.819 0.045 1.00 92.38 84 VAL A O 1
ATOM 675 N N . LEU A 1 85 ? 5.784 -4.506 -0.928 1.00 91.94 85 LEU A N 1
ATOM 676 C CA . LEU A 1 85 ? 6.883 -5.457 -0.933 1.00 91.94 85 LEU A CA 1
ATOM 677 C C . LEU A 1 85 ? 7.502 -5.483 -2.329 1.00 91.94 85 LEU A C 1
ATOM 679 O O . LEU A 1 85 ? 6.856 -5.939 -3.270 1.00 91.94 85 LEU A O 1
ATOM 683 N N . GLN A 1 86 ? 8.743 -5.007 -2.448 1.00 87.19 86 GLN A N 1
ATOM 684 C CA . GLN A 1 86 ? 9.547 -5.163 -3.658 1.00 87.19 86 GLN A CA 1
ATOM 685 C C . GLN A 1 86 ? 1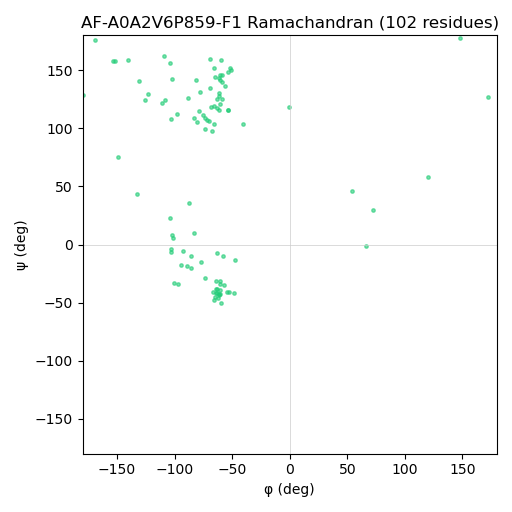0.226 -6.546 -3.633 1.00 87.19 86 GLN A C 1
ATOM 687 O O . GLN A 1 86 ? 11.123 -6.788 -2.829 1.00 87.19 86 GLN A O 1
ATOM 692 N N . LEU A 1 87 ? 9.759 -7.449 -4.496 1.00 84.62 87 LEU A N 1
ATOM 693 C CA . LEU A 1 87 ? 10.194 -8.838 -4.653 1.00 84.62 87 LEU A CA 1
ATOM 694 C C . LEU A 1 87 ? 11.520 -9.023 -5.404 1.00 84.62 87 LEU A C 1
ATOM 696 O O . LEU A 1 87 ? 12.117 -10.093 -5.328 1.00 84.62 87 LEU A O 1
ATOM 700 N N . GLY A 1 88 ? 12.004 -8.008 -6.109 1.00 75.62 88 GLY A N 1
ATOM 701 C CA . GLY A 1 88 ? 13.331 -7.999 -6.691 1.00 75.62 88 GLY A CA 1
ATOM 702 C C . GLY A 1 88 ? 13.433 -7.221 -7.990 1.00 75.62 88 GLY A C 1
ATOM 703 O O . GLY A 1 88 ? 12.475 -6.698 -8.553 1.00 75.62 88 GLY A O 1
ATOM 704 N N . ASP A 1 89 ? 14.666 -7.202 -8.466 1.00 73.06 89 ASP A N 1
ATOM 705 C CA . ASP A 1 89 ? 15.050 -6.655 -9.754 1.00 73.06 89 ASP A CA 1
ATOM 706 C C . ASP A 1 89 ? 15.030 -5.129 -9.913 1.00 73.06 89 ASP A C 1
ATOM 708 O O . ASP A 1 89 ? 14.825 -4.568 -10.990 1.00 73.06 89 ASP A O 1
ATOM 712 N N . ALA A 1 90 ? 15.280 -4.449 -8.796 1.00 65.50 90 ALA A N 1
ATOM 713 C CA . ALA A 1 90 ? 15.396 -2.997 -8.720 1.00 65.50 90 ALA A CA 1
ATOM 714 C C . ALA A 1 90 ? 16.809 -2.462 -9.036 1.00 65.50 90 ALA A C 1
ATOM 716 O O . ALA A 1 90 ? 16.981 -1.254 -9.165 1.00 65.50 90 ALA A O 1
ATOM 717 N N . VAL A 1 91 ?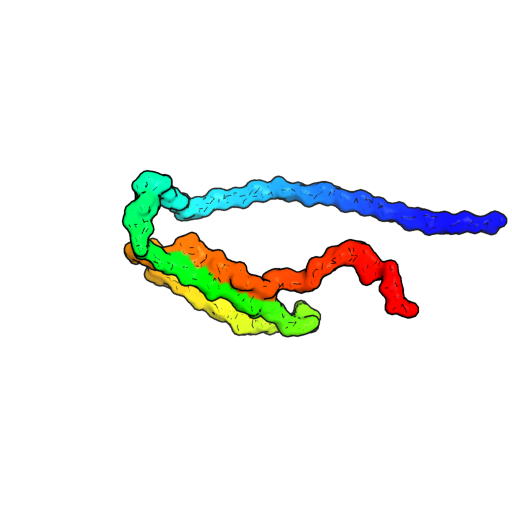 17.824 -3.331 -9.145 1.00 61.41 91 VAL A N 1
ATOM 718 C CA . VAL A 1 91 ? 19.238 -2.941 -9.303 1.00 61.41 91 VAL A CA 1
ATOM 719 C C . VAL A 1 91 ? 19.816 -3.574 -10.572 1.00 61.41 91 VAL A C 1
ATOM 721 O O . VAL A 1 91 ? 19.725 -4.786 -10.770 1.00 61.41 91 VAL A O 1
ATOM 724 N N . THR A 1 92 ? 20.451 -2.771 -11.427 1.00 55.09 92 THR A N 1
ATOM 725 C CA . THR A 1 92 ? 21.404 -3.277 -12.428 1.00 55.09 92 THR A CA 1
ATOM 726 C C . THR A 1 92 ? 22.639 -3.765 -11.695 1.00 55.09 92 THR A C 1
ATOM 728 O O . THR A 1 92 ? 23.066 -3.045 -10.802 1.00 55.09 92 THR A O 1
ATOM 731 N N . HIS A 1 93 ? 23.166 -4.945 -12.052 1.00 52.75 93 HIS A N 1
ATOM 732 C CA . HIS A 1 93 ? 24.419 -5.547 -11.566 1.00 52.75 93 HIS A CA 1
ATOM 733 C C . HIS A 1 93 ? 25.178 -4.688 -10.560 1.00 52.75 93 HIS A C 1
ATOM 735 O O . HIS A 1 93 ? 25.611 -3.605 -10.947 1.00 52.75 93 HIS A O 1
ATOM 741 N N . ALA A 1 94 ? 25.370 -5.181 -9.327 1.00 46.47 94 ALA A N 1
ATOM 742 C CA . ALA A 1 94 ? 26.348 -4.612 -8.406 1.00 46.47 94 ALA A CA 1
ATOM 743 C C . ALA A 1 94 ? 27.590 -4.268 -9.231 1.00 46.47 94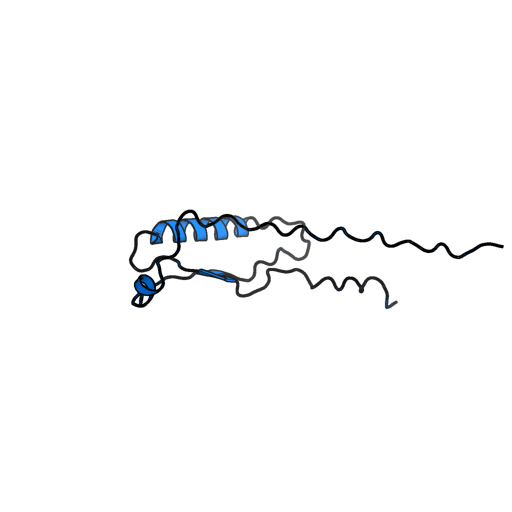 ALA A C 1
ATOM 745 O O . ALA A 1 94 ? 28.268 -5.173 -9.720 1.00 46.47 94 ALA A O 1
ATOM 746 N N . GLN A 1 95 ? 27.790 -2.980 -9.522 1.00 44.50 95 GLN A N 1
ATOM 747 C CA . GLN A 1 95 ? 28.998 -2.551 -10.183 1.00 44.50 95 GLN A CA 1
ATOM 748 C C . GLN A 1 95 ? 30.041 -2.810 -9.123 1.00 44.50 95 GLN A C 1
ATOM 750 O O . GLN A 1 95 ? 30.164 -2.051 -8.167 1.00 44.50 95 GLN A O 1
ATOM 755 N N . ASP A 1 96 ? 30.715 -3.946 -9.246 1.00 41.69 96 ASP A N 1
ATOM 756 C CA . ASP A 1 96 ? 32.005 -4.101 -8.630 1.00 41.69 96 ASP A CA 1
ATOM 757 C C . ASP A 1 96 ? 32.821 -2.902 -9.129 1.00 41.69 96 ASP A C 1
ATOM 759 O O . ASP A 1 96 ? 33.046 -2.793 -10.343 1.00 41.69 96 ASP A O 1
ATOM 763 N N . PRO A 1 97 ? 33.247 -1.977 -8.250 1.00 48.59 97 PRO A N 1
ATOM 764 C CA . PRO A 1 97 ? 34.074 -0.848 -8.65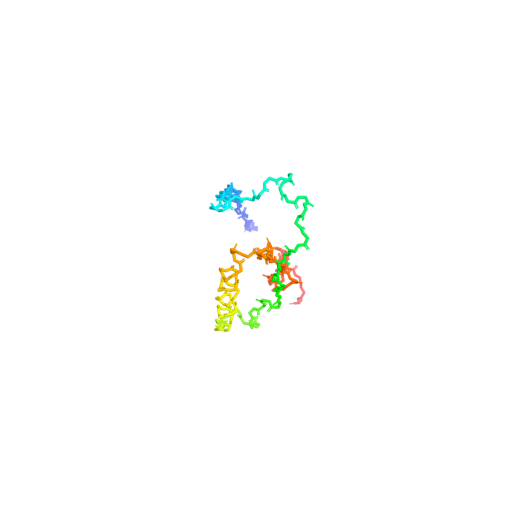9 1.00 48.59 97 PRO A CA 1
ATOM 765 C C . PRO A 1 97 ? 35.383 -1.305 -9.323 1.00 48.59 97 PRO A C 1
ATOM 767 O O . PRO A 1 97 ? 36.121 -0.481 -9.857 1.00 48.59 97 PRO A O 1
ATOM 770 N N . LYS A 1 98 ? 35.701 -2.609 -9.271 1.00 48.59 98 LYS A N 1
ATOM 771 C CA . LYS A 1 98 ? 36.949 -3.192 -9.755 1.00 48.59 98 LYS A CA 1
ATOM 772 C C . LYS A 1 98 ? 36.870 -3.924 -11.089 1.00 48.59 98 LYS A C 1
ATOM 774 O O . LYS A 1 98 ? 37.927 -4.295 -11.594 1.00 48.59 98 LYS A O 1
ATOM 779 N N . ASN A 1 99 ? 35.711 -4.089 -11.728 1.00 44.09 99 ASN A N 1
ATOM 780 C CA . ASN A 1 99 ? 35.658 -4.895 -12.959 1.00 44.09 99 ASN A CA 1
ATOM 781 C C . ASN A 1 99 ? 35.950 -4.120 -14.261 1.00 44.09 99 ASN A C 1
ATOM 783 O O . ASN A 1 99 ? 35.380 -4.402 -15.311 1.00 44.09 99 ASN A O 1
ATOM 787 N N . GLY A 1 100 ? 36.870 -3.154 -14.187 1.00 40.59 100 GLY A N 1
ATOM 788 C CA . GLY A 1 100 ? 37.508 -2.519 -15.342 1.00 40.59 100 GLY A CA 1
ATOM 789 C C . GLY A 1 100 ? 38.920 -3.039 -15.635 1.00 40.59 100 GLY A C 1
ATOM 790 O O . GLY A 1 100 ? 39.594 -2.469 -16.487 1.00 40.59 100 GLY A O 1
ATOM 791 N N . MET A 1 101 ? 39.407 -4.067 -14.926 1.00 46.69 101 MET A N 1
ATOM 792 C CA . MET A 1 101 ? 40.759 -4.607 -15.126 1.00 46.69 101 MET A CA 1
ATOM 793 C C . MET A 1 101 ? 40.853 -6.112 -14.830 1.00 46.69 101 MET A C 1
ATOM 795 O O . MET A 1 101 ? 41.404 -6.488 -13.802 1.00 46.69 101 MET A O 1
ATOM 799 N N . ASN A 1 102 ? 40.352 -6.971 -15.726 1.00 41.62 102 ASN A N 1
ATOM 800 C CA . ASN A 1 102 ? 41.071 -8.186 -16.150 1.00 41.62 102 ASN A CA 1
ATOM 801 C C . ASN A 1 102 ? 40.282 -8.984 -17.198 1.00 41.62 102 ASN A C 1
ATOM 803 O O . ASN A 1 102 ? 39.155 -9.391 -16.928 1.00 41.62 102 ASN A O 1
ATOM 807 N N . GLY A 1 103 ? 40.927 -9.317 -18.320 1.00 40.31 103 GLY A N 1
ATOM 808 C CA . GLY A 1 103 ? 40.571 -10.512 -19.092 1.00 40.31 103 GLY A CA 1
ATOM 809 C C . GLY A 1 103 ? 40.132 -10.314 -20.543 1.00 40.31 103 GLY A C 1
ATOM 810 O O . GLY A 1 103 ? 39.034 -10.739 -20.886 1.00 40.31 103 GLY A O 1
ATOM 811 N N . MET A 1 104 ? 40.982 -9.713 -21.383 1.00 36.94 104 MET A N 1
ATOM 812 C CA . MET A 1 104 ? 41.623 -10.331 -22.570 1.00 36.94 104 MET A CA 1
ATOM 813 C C . MET A 1 104 ? 42.322 -9.269 -23.416 1.00 36.94 104 MET A C 1
ATOM 815 O O . MET A 1 104 ? 41.667 -8.266 -23.770 1.00 36.94 104 MET A O 1
#

Secondary structure (DSSP, 8-state):
---------PPPPP--PPPPPPPSSPPPPHHHHTT----EEEEE---PPPTTS-S--SHHHHHHHHHHHHHHHHTTSTT-EEEEEE-S--SS----TTTTS---

Foldseek 3Di:
DDDDDDPDDDDDDPDDDDDDDADPDHDPPPVVCVPLPAADEAEDEPLDDPPPVPDDDPVNVVVVVVVVVQQVVCVPDSHHHDYYHYPDDPDDPPPPVPPPDDDD

pLDDT: mean 73.13, std 18.72, range [36.94, 96.5]

Mean predicted aligned error: 14.35 Å

Solvent-accessible surface area (backbone atoms only — not comparable to full-atom values): 7255 Å² total; per-residue (Å²): 143,84,82,86,86,77,81,79,77,78,80,78,76,78,81,82,83,72,86,77,79,79,64,94,71,72,78,73,56,68,84,73,49,72,78,65,86,52,66,34,68,46,84,43,58,73,64,58,64,62,99,76,79,71,66,79,62,72,63,57,58,54,52,52,51,51,51,53,51,50,39,65,71,26,61,90,46,84,41,25,60,76,51,74,45,77,77,43,50,85,68,79,72,87,75,60,93,65,79,88,74,84,90,132

Sequence (104 aa):
MTSPDVRTVAAQEPERVSAIAAPITPWPPEAQSRDVKKFSFIAYGDTRRRRDGVAIQYEHPLILDSMLAQIKRLQNTDYSVRFVLQLGDAVTHAQDPKNGMNGM

Radius of gyration: 22.79 Å; Cα contacts (8 Å, |Δi|>4): 60; chains: 1; bounding box: 76×24×45 Å

Nearest PDB structures (foldseek):
  7r7s-assembly1_C  TM=4.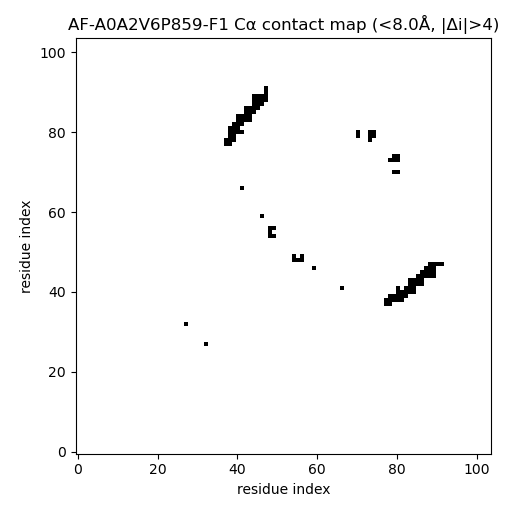722E-01  e=8.047E+00  Homo sapiens